Protein AF-0000000083204404 (afdb_homodimer)

Nearest PDB structures (foldseek):
  6nk8-assembly1_B-2  TM=5.690E-01  e=5.487E+00  Burkholderia pseudomallei 668
  6j7g-assembly1_J  TM=3.101E-01  e=7.051E+00  Homo sapiens
  6nk8-assembly1_B-2  TM=5.690E-01  e=5.487E+00  Burkholderia pseudomallei 668
  6j7g-assembly1_J  TM=3.103E-01  e=7.051E+00  Homo sapiens

Foldseek 3Di:
DDLLVLLVVLLVDPCLCVQAPDDPVVSVVVVVCSVVVHDDDSVVSVRSCVSSPHDDDDDDDDDDPPD/DDLLVLLVVLLVDPCLCVQAPDDPVVSVVVVVCSVVVHDDDSVVSVRSCVSSPHDDDDDDDDDDPPD

Radius of gyration: 21.02 Å; Cα contacts (8 Å, |Δi|>4): 154; chains: 2; bounding box: 30×57×39 Å

pLDDT: mean 94.63, std 8.73, range [41.59, 98.31]

Solvent-accessible surface area (backbone atoms only — not comparable to full-atom values): 7737 Å² total; per-residue (Å²): 72,42,66,67,59,44,47,59,57,46,71,73,44,82,71,46,44,69,69,31,97,57,54,69,68,56,50,55,50,50,50,54,36,45,77,70,71,42,89,70,63,65,69,55,51,51,45,34,40,47,48,62,48,33,42,80,44,76,40,68,28,38,43,75,54,80,118,75,42,66,67,59,43,46,60,56,45,70,73,44,83,72,44,46,68,69,32,97,58,55,69,70,56,50,52,50,51,50,54,36,46,77,70,73,40,88,69,64,65,68,55,51,50,46,35,40,46,48,62,48,33,43,80,45,79,40,66,28,39,43,76,55,81,117

Secondary structure (DSSP, 8-state):
--HHHHHHHHTTSTTTTTTSSS-HHHHHHHHHHHHTT----HHHHHHHHHHTTEEEEEEEEEEE---/--HHHHHHHHTTSTTTTTTSSS-HHHHHHHHHHHHTT----HHHHHHHHHHTTEEEEEEEEEEE---

Sequence (134 aa):
MTLKEAFSLLITQPLWYKNSEYIRQQAVRDKRLFLAGRSIPEERMRHYLKTAGWEQTQEEQWEKDGKMTLKEAFSLLITQPLWYKNSEYIRQQAVRDKRLFLAGRSIPEERMRHYLKTAGWEQTQEEQWEKDGK

Structure (mmCIF, N/CA/C/O backbone):
data_AF-0000000083204404-model_v1
#
loop_
_entity.id
_entity.type
_entity.pdbx_description
1 polymer 'Uncharacterized protein'
#
loop_
_atom_site.group_PDB
_atom_site.id
_atom_site.type_symbol
_atom_site.label_atom_id
_atom_site.label_alt_id
_atom_site.label_comp_id
_atom_site.label_asym_id
_atom_site.label_entity_id
_atom_site.label_seq_id
_atom_site.pdbx_PDB_ins_code
_atom_site.Cartn_x
_atom_site.Cartn_y
_atom_site.Cartn_z
_atom_site.occupancy
_atom_site.B_iso_or_equiv
_atom_site.auth_seq_id
_atom_site.auth_comp_id
_atom_site.auth_asym_id
_atom_site.auth_atom_id
_atom_site.pdbx_PDB_model_num
ATOM 1 N N . MET A 1 1 ? 4.484 4.367 4.895 1 93.5 1 MET A N 1
ATOM 2 C CA . MET A 1 1 ? 3.666 4.691 6.059 1 93.5 1 MET A CA 1
ATOM 3 C C . MET A 1 1 ? 2.225 4.977 5.645 1 93.5 1 MET A C 1
ATOM 5 O O . MET A 1 1 ? 1.976 5.461 4.539 1 93.5 1 MET A O 1
ATOM 9 N N . THR A 1 2 ? 1.393 4.695 6.594 1 94.69 2 THR A N 1
ATOM 10 C CA . THR A 1 2 ? 0.009 5.094 6.359 1 94.69 2 THR A CA 1
ATOM 11 C C . THR A 1 2 ? -0.147 6.605 6.477 1 94.69 2 THR A C 1
ATOM 13 O O . THR A 1 2 ? 0.76 7.297 6.949 1 94.69 2 THR A O 1
ATOM 16 N N . LEU A 1 3 ? -1.232 7.074 6.102 1 96.62 3 LEU A N 1
ATOM 17 C CA . LEU A 1 3 ? -1.548 8.5 6.188 1 96.62 3 LEU A CA 1
ATOM 18 C C . LEU A 1 3 ? -1.413 9 7.621 1 96.62 3 LEU A C 1
ATOM 20 O O . LEU A 1 3 ? -0.745 10.008 7.871 1 96.62 3 LEU A O 1
ATOM 24 N N . LYS A 1 4 ? -1.998 8.289 8.609 1 96.62 4 LYS A N 1
ATOM 25 C CA . LYS A 1 4 ? -2.008 8.719 10.008 1 96.62 4 LYS A CA 1
ATOM 26 C C . LYS A 1 4 ? -0.606 8.672 10.609 1 96.62 4 LYS A C 1
ATOM 28 O O . LYS A 1 4 ? -0.222 9.555 11.375 1 96.62 4 LYS A O 1
ATOM 33 N N . GLU A 1 5 ? 0.126 7.641 10.281 1 96.44 5 GLU A N 1
ATOM 34 C CA . GLU A 1 5 ? 1.501 7.523 10.758 1 96.44 5 GLU A CA 1
ATOM 35 C C . GLU A 1 5 ? 2.365 8.672 10.234 1 96.44 5 GLU A C 1
ATOM 37 O O . GLU A 1 5 ? 3.141 9.258 10.992 1 96.44 5 GLU A O 1
ATOM 42 N N . ALA A 1 6 ? 2.195 8.914 8.977 1 97.56 6 ALA A N 1
ATOM 43 C CA . ALA A 1 6 ? 2.963 10 8.367 1 97.56 6 ALA A CA 1
ATOM 44 C C . ALA A 1 6 ? 2.59 11.352 8.984 1 97.56 6 ALA A C 1
ATOM 46 O O . ALA A 1 6 ? 3.465 12.156 9.297 1 97.56 6 ALA A O 1
ATOM 47 N N . PHE A 1 7 ? 1.309 11.562 9.164 1 98 7 PHE A N 1
ATOM 48 C CA . PHE A 1 7 ? 0.841 12.82 9.742 1 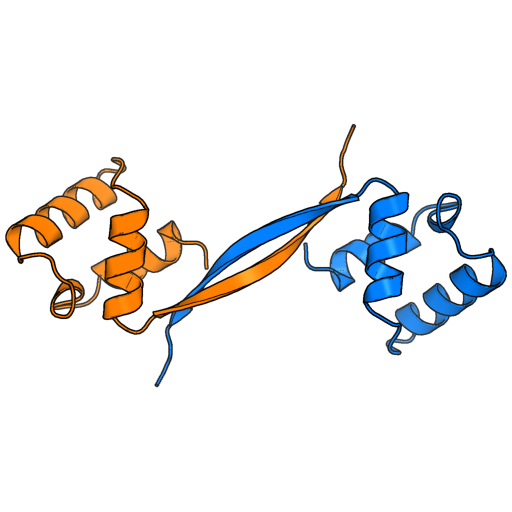98 7 PHE A CA 1
ATOM 49 C C . PHE A 1 7 ? 1.336 12.969 11.172 1 98 7 PHE A C 1
ATOM 51 O O . PHE A 1 7 ? 1.729 14.062 11.586 1 98 7 PHE A O 1
ATOM 58 N N . SER A 1 8 ? 1.36 11.914 11.898 1 97.38 8 SER A N 1
ATOM 59 C CA . SER A 1 8 ? 1.855 11.93 13.273 1 97.38 8 SER A CA 1
ATOM 60 C C . SER A 1 8 ? 3.314 12.375 13.328 1 97.38 8 SER A C 1
ATOM 62 O O . SER A 1 8 ? 3.713 13.094 14.242 1 97.38 8 SER A O 1
ATOM 64 N N . LEU A 1 9 ? 4.066 11.992 12.391 1 97.12 9 LEU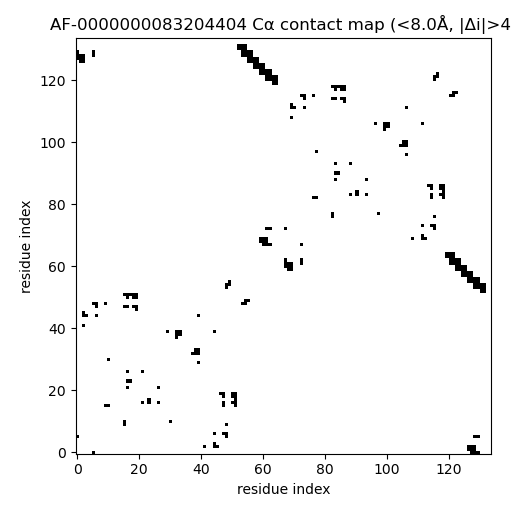 A N 1
ATOM 65 C CA . LEU A 1 9 ? 5.469 12.398 12.328 1 97.12 9 LEU A CA 1
ATOM 66 C C . LEU A 1 9 ? 5.586 13.852 11.891 1 97.12 9 LEU A C 1
ATOM 68 O O . LEU A 1 9 ? 6.391 14.609 12.445 1 97.12 9 LEU A O 1
ATOM 72 N N . LEU A 1 10 ? 4.816 14.203 10.984 1 97.75 10 LEU A N 1
ATOM 73 C CA . LEU A 1 10 ? 4.879 15.555 10.43 1 97.75 10 LEU A CA 1
ATOM 74 C C . LEU A 1 10 ? 4.629 16.594 11.516 1 97.75 10 LEU A C 1
ATOM 76 O O . LEU A 1 10 ? 5.367 17.578 11.625 1 97.75 10 LEU A O 1
ATOM 80 N N . ILE A 1 11 ? 3.664 16.375 12.359 1 97.5 11 ILE A N 1
ATOM 81 C CA . ILE A 1 11 ? 3.191 17.406 13.273 1 97.5 11 ILE A CA 1
ATOM 82 C C . ILE A 1 11 ? 4.18 17.562 14.43 1 97.5 11 ILE A C 1
ATOM 84 O O . ILE A 1 11 ? 4.027 18.453 15.266 1 97.5 11 ILE A O 1
ATOM 88 N N . THR A 1 12 ? 5.125 16.766 14.531 1 96.31 12 THR A N 1
ATOM 89 C CA . THR A 1 12 ? 6.172 16.938 15.531 1 96.31 12 THR A CA 1
ATOM 90 C C . THR A 1 12 ? 7.223 17.938 15.047 1 96.31 12 THR A C 1
ATOM 92 O O . THR A 1 12 ? 8.047 18.406 15.828 1 96.31 12 THR A O 1
ATOM 95 N N . GLN A 1 13 ? 7.258 18.328 13.789 1 95.31 13 GLN A N 1
ATOM 96 C CA . GLN A 1 13 ? 8.227 19.25 13.211 1 95.31 13 GLN A CA 1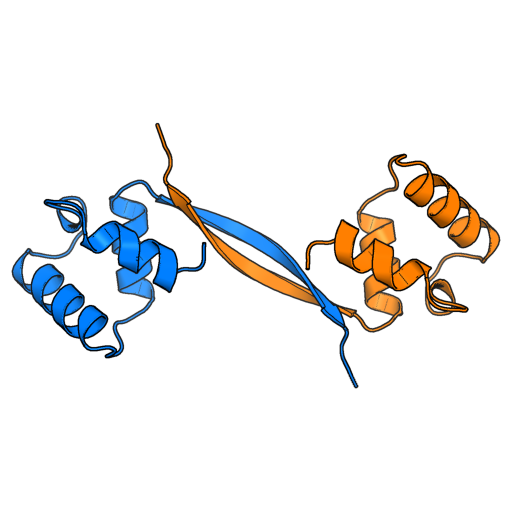
ATOM 97 C C . GLN A 1 13 ? 7.789 20.703 13.391 1 95.31 13 GLN A C 1
ATOM 99 O O . GLN A 1 13 ? 6.598 21.016 13.336 1 95.31 13 GLN A O 1
ATOM 104 N N . PRO A 1 14 ? 8.734 21.562 13.516 1 94.31 14 PRO A N 1
ATOM 105 C CA . PRO A 1 14 ? 8.375 22.984 13.555 1 94.31 14 PRO A CA 1
ATOM 106 C C . PRO A 1 14 ? 7.824 23.484 12.219 1 94.31 14 PRO A C 1
ATOM 108 O O . PRO A 1 14 ? 8.281 23.062 11.156 1 94.31 14 PRO A O 1
ATOM 111 N N . LEU A 1 15 ? 6.879 24.328 12.242 1 95.44 15 LEU A N 1
ATOM 112 C CA . LEU A 1 15 ? 6.301 25.031 11.102 1 95.44 15 LEU A CA 1
ATOM 113 C C . LEU A 1 15 ? 5.844 24.047 10.023 1 95.44 15 LEU A C 1
ATOM 115 O O . LEU A 1 15 ? 5.914 24.344 8.836 1 95.44 15 LEU A O 1
ATOM 119 N N . TRP A 1 16 ? 5.465 22.828 10.43 1 96.69 16 TRP A N 1
ATOM 120 C CA . TRP A 1 16 ? 5.082 21.734 9.547 1 96.69 16 TRP A CA 1
ATOM 121 C C . TRP A 1 16 ? 3.945 22.156 8.625 1 96.69 16 TRP A C 1
ATOM 123 O O . TRP A 1 16 ? 3.713 21.531 7.59 1 96.69 16 TRP A O 1
ATOM 133 N N . TYR A 1 17 ? 3.238 23.266 8.914 1 97.44 17 TYR A N 1
ATOM 134 C CA . TYR A 1 17 ? 2.043 23.688 8.195 1 97.44 17 TYR A CA 1
ATOM 135 C C . TYR A 1 17 ? 2.348 24.875 7.297 1 97.44 17 TYR A C 1
ATOM 137 O O . TYR A 1 17 ? 1.47 25.359 6.578 1 97.44 17 TYR A O 1
ATOM 145 N N . LYS A 1 18 ? 3.514 25.375 7.301 1 96.88 18 LYS A N 1
ATOM 146 C CA . LYS A 1 18 ? 3.842 26.703 6.789 1 96.88 18 LYS A CA 1
ATOM 147 C C . LYS A 1 18 ? 3.533 26.797 5.297 1 96.88 18 LYS A C 1
ATOM 149 O O . LYS A 1 18 ? 3.129 27.859 4.816 1 96.88 18 LYS A O 1
ATOM 154 N N . ASN A 1 19 ? 3.699 25.75 4.551 1 96.88 19 ASN A N 1
ATOM 155 C CA . ASN A 1 19 ? 3.486 25.781 3.107 1 96.88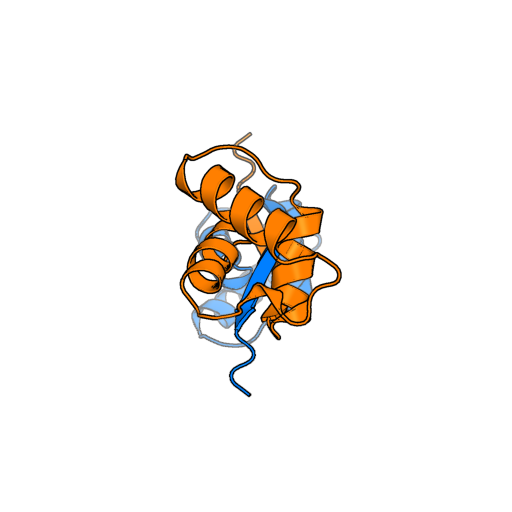 19 ASN A CA 1
ATOM 156 C C . ASN A 1 19 ? 2.061 25.375 2.742 1 96.88 19 ASN A C 1
ATOM 158 O O . ASN A 1 19 ? 1.692 25.391 1.567 1 96.88 19 ASN A O 1
ATOM 162 N N . SER A 1 20 ? 1.296 25.031 3.762 1 97.38 20 SER A N 1
ATOM 163 C CA . SER A 1 20 ? -0.08 24.625 3.498 1 97.38 20 SER A CA 1
ATOM 164 C C . SER A 1 20 ? -0.982 25.828 3.27 1 97.38 20 SER A C 1
ATOM 166 O O . SER A 1 20 ? -0.563 26.969 3.471 1 97.38 20 SER A O 1
ATOM 168 N N . GLU A 1 21 ? -2.164 25.594 2.764 1 97.44 21 GLU A N 1
ATOM 169 C CA . GLU A 1 21 ? -3.143 26.656 2.523 1 97.44 21 GLU A CA 1
ATOM 170 C C . GLU A 1 21 ? -3.828 27.078 3.82 1 97.44 21 GLU A C 1
ATOM 172 O O . GLU A 1 21 ? -4.637 28.016 3.826 1 97.44 21 GLU A O 1
ATOM 177 N N . TYR A 1 22 ? -3.498 26.469 4.879 1 96.75 22 TYR A N 1
ATOM 178 C CA . TYR A 1 22 ? -4.195 26.734 6.133 1 96.75 22 TYR A CA 1
ATOM 179 C C . TYR A 1 22 ? -3.4 27.703 7.004 1 96.75 22 TYR A C 1
ATOM 181 O O . TYR A 1 22 ? -2.17 27.641 7.039 1 96.75 22 TYR A O 1
ATOM 189 N N . ILE A 1 23 ? -4.168 28.5 7.746 1 95.19 23 ILE A N 1
ATOM 190 C CA . ILE A 1 23 ? -3.531 29.438 8.664 1 95.19 23 ILE A CA 1
ATOM 191 C C . ILE A 1 23 ? -3.057 28.688 9.914 1 95.19 23 ILE A C 1
ATOM 193 O O . ILE A 1 23 ? -3.521 27.578 10.195 1 95.19 23 ILE A O 1
ATOM 197 N N . ARG A 1 24 ? -2.254 29.328 10.648 1 96.31 24 ARG A N 1
ATOM 198 C CA . ARG A 1 24 ? -1.646 28.75 11.844 1 96.31 24 ARG A CA 1
ATOM 199 C C . ARG A 1 24 ? -2.711 28.281 12.828 1 96.31 24 ARG A C 1
ATOM 201 O O . ARG A 1 24 ? -2.592 27.203 13.414 1 96.31 24 ARG A O 1
ATOM 208 N N . GLN A 1 25 ? -3.754 29 12.977 1 97 25 GLN A N 1
ATOM 209 C CA . GLN A 1 25 ? -4.801 28.672 13.938 1 97 25 GLN A CA 1
ATOM 210 C C . GLN A 1 25 ? -5.461 27.344 13.602 1 97 25 GLN A C 1
ATOM 212 O O . GLN A 1 25 ? -5.688 26.516 14.484 1 97 25 GLN A O 1
ATOM 217 N N . GLN A 1 26 ? -5.691 27.188 12.305 1 97.44 26 GLN A N 1
ATOM 218 C CA . GLN A 1 26 ? -6.301 25.938 11.859 1 97.44 26 GLN A CA 1
ATOM 219 C C . GLN A 1 26 ? -5.352 24.75 12.07 1 97.44 26 GLN A C 1
ATOM 221 O O . GLN A 1 26 ? -5.773 23.688 12.531 1 97.44 26 GLN A O 1
ATOM 226 N N . ALA A 1 27 ? -4.125 24.969 11.734 1 97.69 27 ALA A N 1
ATOM 227 C CA . ALA A 1 27 ? -3.127 23.922 11.875 1 97.69 27 ALA A CA 1
ATOM 228 C C . ALA A 1 27 ? -2.975 23.5 13.328 1 97.69 27 ALA A C 1
ATOM 230 O O . ALA A 1 27 ? -2.908 22.297 13.633 1 97.69 27 ALA A O 1
ATOM 231 N N . VAL A 1 28 ? -2.898 24.422 14.242 1 96.5 28 VAL A N 1
ATOM 232 C CA . VAL A 1 28 ? -2.758 24.156 15.672 1 96.5 28 VAL A CA 1
ATOM 233 C C . VAL A 1 28 ? -3.973 23.375 16.172 1 96.5 28 VAL A C 1
ATOM 235 O O . VAL A 1 28 ? -3.834 22.422 16.938 1 96.5 28 VAL A O 1
ATOM 238 N N . ARG A 1 29 ? -5.133 23.781 15.711 1 97.38 29 ARG A N 1
ATOM 239 C CA . ARG A 1 29 ? -6.355 23.078 16.078 1 97.38 29 ARG A CA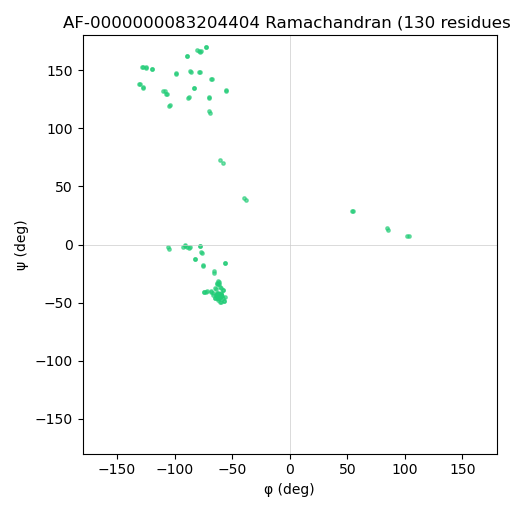 1
ATOM 240 C C . ARG A 1 29 ? -6.332 21.625 15.586 1 97.38 29 ARG A C 1
ATOM 242 O O . ARG A 1 29 ? -6.656 20.703 16.328 1 97.38 29 ARG A O 1
ATOM 249 N N . ASP A 1 30 ? -5.945 21.453 14.383 1 97.88 30 ASP A N 1
ATOM 250 C CA . ASP A 1 30 ? -5.891 20.109 13.797 1 97.88 30 ASP A CA 1
ATOM 251 C C . ASP A 1 30 ? -4.91 19.219 14.562 1 97.88 30 ASP A C 1
ATOM 253 O O . ASP A 1 30 ? -5.203 18.062 14.828 1 97.88 30 ASP A O 1
ATOM 257 N N . LYS A 1 31 ? -3.793 19.781 14.891 1 97.88 31 LYS A N 1
ATOM 258 C CA . LYS A 1 31 ? -2.812 19.047 15.68 1 97.88 31 LYS A CA 1
ATOM 259 C C . LYS A 1 31 ? -3.395 18.625 17.031 1 97.88 31 LYS A C 1
ATOM 261 O O . LYS A 1 31 ? -3.266 17.469 17.438 1 97.88 31 LYS A O 1
ATOM 266 N N . ARG A 1 32 ? -3.98 19.5 17.703 1 97.5 32 ARG A N 1
ATOM 267 C CA . ARG A 1 32 ? -4.57 19.203 19 1 97.5 32 ARG A CA 1
ATOM 268 C C . ARG A 1 32 ? -5.609 18.094 18.891 1 97.5 32 ARG A C 1
ATOM 270 O O . ARG A 1 32 ? -5.617 17.156 19.688 1 97.5 32 ARG A O 1
ATOM 277 N N . LEU A 1 33 ? -6.469 18.219 17.875 1 97.88 33 LEU A N 1
ATOM 278 C CA . LEU A 1 33 ? -7.504 17.219 17.656 1 97.88 33 LEU A CA 1
ATOM 279 C C . LEU A 1 33 ? -6.887 15.844 17.391 1 97.88 33 LEU A C 1
ATOM 281 O O . LEU A 1 33 ? -7.289 14.844 17.984 1 97.88 33 LEU A O 1
ATOM 285 N N . PHE A 1 34 ? -5.922 15.852 16.578 1 98.06 34 PHE A N 1
ATOM 286 C CA . PHE A 1 34 ? -5.262 14.609 16.203 1 98.06 34 PHE A CA 1
ATOM 287 C C . PHE A 1 34 ? -4.609 13.953 17.406 1 98.06 34 PHE A C 1
ATOM 289 O O . PHE A 1 34 ? -4.785 12.758 17.656 1 98.06 34 PHE A O 1
ATOM 296 N N . LEU A 1 35 ? -3.887 14.703 18.219 1 96.81 35 LEU A N 1
ATOM 297 C CA . LEU A 1 35 ? -3.18 14.195 19.391 1 96.81 35 LEU A CA 1
ATOM 298 C C . LEU A 1 35 ? -4.164 13.688 20.438 1 96.81 35 LEU A C 1
ATOM 300 O O . LEU A 1 35 ? -3.844 12.781 21.219 1 96.81 35 LEU A O 1
ATOM 304 N N . ALA A 1 36 ? -5.32 14.18 20.391 1 97.31 36 ALA A N 1
ATOM 305 C CA . ALA A 1 36 ? -6.363 13.766 21.328 1 97.31 36 ALA A CA 1
ATOM 306 C C . ALA A 1 36 ? -7.105 12.531 20.812 1 97.31 36 ALA A C 1
ATOM 308 O O . ALA A 1 36 ? -8.047 12.055 21.453 1 97.31 36 ALA A O 1
ATOM 309 N N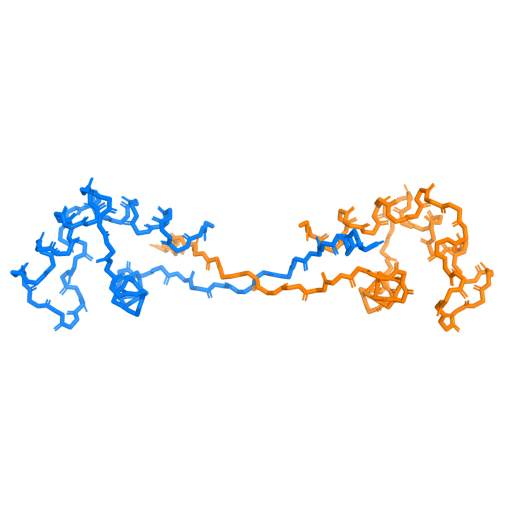 . GLY A 1 37 ? -6.75 12.07 19.625 1 95.31 37 GLY A N 1
ATOM 310 C CA . GLY A 1 37 ? -7.375 10.891 19.062 1 95.31 37 GLY A CA 1
ATOM 311 C C . GLY A 1 37 ? -8.672 11.195 18.328 1 95.31 37 GLY A C 1
ATOM 312 O O . GLY A 1 37 ? -9.469 10.297 18.062 1 95.31 37 GLY A O 1
ATOM 313 N N . ARG A 1 38 ? -8.875 12.5 18.094 1 94.19 38 ARG A N 1
ATOM 314 C CA . ARG A 1 38 ? -10.086 12.898 17.391 1 94.19 38 ARG A CA 1
ATOM 315 C C . ARG A 1 38 ? -9.859 12.906 15.875 1 94.19 38 ARG A C 1
ATOM 317 O O . ARG A 1 38 ? -8.711 12.922 15.422 1 94.19 38 ARG A O 1
ATOM 324 N N . SER A 1 39 ? -10.961 12.891 15.211 1 90.81 39 SER A N 1
ATOM 325 C CA . SER A 1 39 ? -10.875 12.805 13.75 1 90.81 39 SER A CA 1
ATOM 326 C C . SER A 1 39 ? -10.648 14.18 13.133 1 90.81 39 SER A C 1
ATOM 328 O O . SER A 1 39 ? -11.25 15.172 13.562 1 90.81 39 SER A O 1
ATOM 330 N N . ILE A 1 40 ? -9.688 14.211 12.172 1 94.69 40 ILE A N 1
ATOM 331 C CA . ILE A 1 40 ? -9.57 15.328 11.234 1 94.69 40 ILE A CA 1
ATOM 332 C C . ILE A 1 40 ? -9.75 14.82 9.805 1 94.69 40 ILE A C 1
ATOM 334 O O . ILE A 1 40 ? -9.461 13.656 9.508 1 94.69 40 ILE A O 1
ATOM 338 N N . PRO A 1 41 ? -10.281 15.773 8.906 1 96.44 41 PRO A N 1
ATOM 339 C CA . PRO A 1 41 ? -10.453 15.328 7.52 1 96.44 41 PRO A CA 1
ATOM 340 C C . PRO A 1 41 ? -9.164 14.797 6.91 1 96.44 41 PRO A C 1
ATOM 342 O O . PRO A 1 41 ? -8.117 15.438 7.008 1 96.44 41 PRO A O 1
ATOM 345 N N . GLU A 1 42 ? -9.289 13.633 6.273 1 96.81 42 GLU A N 1
ATOM 346 C CA . GLU A 1 42 ? -8.117 13.016 5.672 1 96.81 42 GLU A CA 1
ATOM 347 C C . GLU A 1 42 ? -7.523 13.906 4.578 1 96.81 42 GLU A C 1
ATOM 349 O O . GLU A 1 42 ? -6.305 13.938 4.395 1 96.81 42 GLU A O 1
ATOM 354 N N . GLU A 1 43 ? -8.391 14.648 3.914 1 97.12 43 GLU A N 1
ATOM 355 C CA . GLU A 1 43 ? -7.926 15.547 2.863 1 97.12 43 GLU A CA 1
ATOM 356 C C . GLU A 1 43 ? -7.004 16.625 3.428 1 97.12 43 GLU A C 1
ATOM 358 O O . GLU A 1 43 ? -6.051 17.047 2.768 1 97.12 43 GLU A O 1
ATOM 363 N N . ARG A 1 44 ? -7.301 16.984 4.605 1 97.56 44 ARG A N 1
ATOM 364 C CA . ARG A 1 44 ? -6.469 18 5.25 1 97.56 44 ARG A CA 1
ATOM 365 C C . ARG A 1 44 ? -5.113 17.406 5.641 1 97.56 44 ARG A C 1
ATOM 367 O O . ARG A 1 44 ? -4.074 18.047 5.438 1 97.56 44 ARG A O 1
ATOM 374 N N . MET A 1 45 ? -5.152 16.234 6.117 1 97.88 45 MET A N 1
ATOM 375 C CA . MET A 1 45 ? -3.898 15.555 6.434 1 97.88 45 MET A CA 1
ATOM 376 C C . MET A 1 45 ? -3.037 15.391 5.188 1 97.88 45 MET A C 1
ATOM 378 O O . MET A 1 45 ? -1.837 15.664 5.215 1 97.88 45 MET A O 1
ATOM 382 N N . ARG A 1 46 ? -3.672 14.961 4.141 1 98.06 46 ARG A N 1
ATOM 383 C CA . ARG A 1 46 ? -2.971 14.773 2.873 1 98.06 46 ARG A CA 1
ATOM 384 C C . ARG A 1 46 ? -2.361 16.094 2.393 1 98.06 46 ARG A C 1
ATOM 386 O O . ARG A 1 46 ? -1.23 16.109 1.901 1 98.06 46 ARG A O 1
ATOM 393 N N . HIS A 1 47 ? -3.133 17.156 2.531 1 98.25 47 HIS A N 1
ATOM 394 C CA . HIS A 1 47 ? -2.67 18.469 2.092 1 98.25 47 HIS A CA 1
ATOM 395 C C . HIS A 1 47 ? -1.434 18.906 2.869 1 98.25 47 HIS A C 1
ATOM 397 O O . HIS A 1 47 ? -0.447 19.344 2.277 1 98.25 47 HIS A O 1
ATOM 403 N N . TYR A 1 48 ? -1.49 18.719 4.18 1 98.19 48 TYR A N 1
ATOM 404 C CA . TYR A 1 48 ? -0.335 19.078 4.996 1 98.19 48 TYR A CA 1
ATOM 405 C C . TYR A 1 48 ? 0.897 18.297 4.57 1 98.19 48 TYR A C 1
ATOM 407 O O . TYR A 1 48 ? 1.983 18.859 4.426 1 98.19 48 TYR A O 1
ATOM 415 N N . LEU A 1 49 ? 0.739 17.031 4.352 1 98.12 49 LEU A N 1
ATOM 416 C CA . LEU A 1 49 ? 1.852 16.172 3.977 1 98.12 49 LEU A CA 1
ATOM 417 C C . LEU A 1 49 ? 2.418 16.562 2.619 1 98.12 49 LEU A C 1
ATOM 419 O O . LEU A 1 49 ? 3.629 16.75 2.477 1 98.12 49 LEU A O 1
ATOM 423 N N . LYS A 1 50 ? 1.531 16.781 1.683 1 97.75 50 LYS A N 1
ATOM 424 C CA . LYS A 1 50 ? 1.966 17.125 0.332 1 97.75 50 LYS A CA 1
ATOM 425 C C . LYS A 1 50 ? 2.738 18.438 0.324 1 97.75 50 LYS A C 1
ATOM 427 O O . LYS A 1 50 ? 3.809 18.531 -0.282 1 97.75 50 LYS A O 1
ATOM 432 N N . THR A 1 51 ? 2.199 19.375 1.03 1 97.38 51 THR A N 1
ATOM 433 C CA . THR A 1 51 ? 2.805 20.703 1.005 1 97.38 51 THR A CA 1
ATOM 434 C C . THR A 1 51 ? 4.086 20.719 1.833 1 97.38 51 THR A C 1
ATOM 436 O O . THR A 1 51 ? 4.898 21.641 1.695 1 97.38 51 THR A O 1
ATOM 439 N N . ALA A 1 52 ? 4.254 19.766 2.699 1 96.81 52 ALA A N 1
ATOM 440 C CA . ALA A 1 52 ? 5.48 19.656 3.488 1 96.81 52 ALA A CA 1
ATOM 441 C C . ALA A 1 52 ? 6.527 18.812 2.768 1 96.81 52 ALA A C 1
ATOM 443 O O . ALA A 1 52 ? 7.602 18.547 3.314 1 96.81 52 ALA A O 1
ATOM 444 N N . GLY A 1 53 ? 6.203 18.25 1.557 1 96.06 53 GLY A N 1
ATOM 445 C CA . GLY A 1 53 ? 7.184 17.562 0.732 1 96.06 53 GLY A CA 1
ATOM 446 C C . GLY A 1 53 ? 7.066 16.062 0.798 1 96.06 53 GLY A C 1
ATOM 447 O O . GLY A 1 53 ? 7.941 15.344 0.308 1 96.06 53 GLY A O 1
ATOM 448 N N . TRP A 1 54 ? 6.074 15.57 1.429 1 97 54 TRP A N 1
ATOM 449 C CA . TRP A 1 54 ? 5.863 14.125 1.447 1 97 54 TRP A CA 1
ATOM 450 C C . TRP A 1 54 ? 5.238 13.648 0.141 1 97 54 TRP A C 1
ATOM 452 O O . TRP A 1 54 ? 4.434 14.359 -0.466 1 97 54 TRP A O 1
ATOM 462 N N . GLU A 1 55 ? 5.566 12.477 -0.231 1 96.88 55 GLU A N 1
ATOM 463 C CA . GLU A 1 55 ? 5.062 11.875 -1.466 1 96.88 55 GLU A CA 1
ATOM 464 C C . GLU A 1 55 ? 4.062 10.766 -1.173 1 96.88 55 GLU A C 1
ATOM 466 O O . GLU A 1 55 ? 4.312 9.906 -0.327 1 96.88 55 GLU A O 1
ATOM 471 N N . GLN A 1 56 ? 3.004 10.852 -1.86 1 96.06 56 GLN A N 1
ATOM 472 C CA . GLN A 1 56 ? 1.992 9.805 -1.811 1 96.06 56 GLN A CA 1
ATOM 473 C C . GLN A 1 56 ? 2.275 8.719 -2.844 1 96.06 56 GLN A C 1
ATOM 475 O O . GLN A 1 56 ? 2.477 9.016 -4.023 1 96.06 56 GLN A O 1
ATOM 480 N N . THR A 1 57 ? 2.328 7.535 -2.371 1 94.25 57 THR A N 1
ATOM 481 C CA . THR A 1 57 ? 2.467 6.406 -3.287 1 94.25 57 THR A CA 1
ATOM 482 C C . THR A 1 57 ? 1.345 5.395 -3.072 1 94.25 57 THR A C 1
ATOM 484 O O . THR A 1 57 ? 0.664 5.426 -2.045 1 94.25 57 THR A O 1
ATOM 487 N N . GLN A 1 58 ? 1.055 4.723 -4.109 1 93.12 58 GLN A N 1
ATOM 488 C CA . GLN A 1 58 ? 0.113 3.609 -4.035 1 93.12 58 GLN A CA 1
ATOM 489 C C . GLN A 1 58 ? 0.84 2.27 -4.074 1 93.12 58 GLN A C 1
ATOM 491 O O . GLN A 1 58 ? 1.527 1.958 -5.047 1 93.12 58 GLN A O 1
ATOM 496 N N . GLU A 1 59 ? 0.592 1.582 -2.984 1 93.12 59 GLU A N 1
ATOM 497 C CA . GLU A 1 59 ? 1.26 0.284 -2.945 1 93.12 59 GLU A CA 1
ATOM 498 C C . GLU A 1 59 ? 0.266 -0.855 -3.15 1 93.12 59 GLU A C 1
ATOM 500 O O . GLU A 1 59 ? -0.791 -0.887 -2.516 1 93.12 59 GLU A O 1
ATOM 505 N N . GLU A 1 60 ? 0.643 -1.698 -4.062 1 94.56 60 GLU A N 1
ATOM 506 C CA . GLU A 1 60 ? -0.152 -2.898 -4.301 1 94.56 60 GLU A CA 1
ATOM 507 C C . GLU A 1 60 ? -0.033 -3.879 -3.137 1 94.56 60 GLU A C 1
ATOM 509 O O . GLU A 1 60 ? 1.075 -4.223 -2.719 1 94.56 60 GLU A O 1
ATOM 514 N N . GLN A 1 61 ? -1.212 -4.254 -2.658 1 95.38 61 GLN A N 1
ATOM 515 C CA . GLN A 1 61 ? -1.277 -5.234 -1.579 1 95.38 61 GLN A CA 1
ATOM 516 C C . GLN A 1 61 ? -2.23 -6.375 -1.929 1 95.38 61 GLN A C 1
ATOM 518 O O . GLN A 1 61 ? -3.166 -6.188 -2.709 1 95.38 61 GLN A O 1
ATOM 523 N N . TRP A 1 62 ? -1.938 -7.496 -1.331 1 96.62 62 TRP A N 1
ATOM 524 C CA . TRP A 1 62 ? -2.754 -8.688 -1.556 1 96.62 62 TRP A CA 1
ATOM 525 C C . TRP A 1 62 ? -3.211 -9.289 -0.232 1 96.62 62 TRP A C 1
ATOM 527 O O . TRP A 1 62 ? -2.439 -9.352 0.728 1 96.62 62 TRP A O 1
ATOM 537 N N . GLU A 1 63 ? -4.461 -9.617 -0.223 1 95 63 GLU A N 1
ATOM 538 C CA . GLU A 1 63 ? -5.031 -10.289 0.944 1 95 63 GLU A CA 1
ATOM 539 C C . GLU A 1 63 ? -5.812 -11.531 0.541 1 95 63 GLU A C 1
ATOM 541 O O . GLU A 1 63 ? -6.457 -11.555 -0.511 1 95 63 GLU A O 1
ATOM 546 N N . LYS A 1 64 ? -5.586 -12.602 1.373 1 88.81 64 LYS A N 1
ATOM 547 C CA . LYS A 1 64 ? -6.352 -13.812 1.103 1 88.81 64 LYS A CA 1
ATOM 548 C C . LYS A 1 64 ? -7.824 -13.625 1.446 1 88.81 64 LYS A C 1
ATOM 550 O O . LYS A 1 64 ? -8.156 -13.133 2.527 1 88.81 64 LYS A O 1
ATOM 555 N N . ASP A 1 65 ? -8.727 -13.664 0.466 1 75.69 65 ASP A N 1
ATOM 556 C CA . ASP A 1 65 ? -10.141 -13.578 0.819 1 75.69 65 ASP A CA 1
ATOM 557 C C . ASP A 1 65 ? -10.547 -14.734 1.727 1 75.69 65 ASP A C 1
ATOM 559 O O . ASP A 1 65 ? -10.336 -15.898 1.391 1 75.69 65 ASP A O 1
ATOM 563 N N . GLY A 1 66 ? -10.195 -14.812 2.949 1 54.97 66 GLY A N 1
ATOM 564 C CA . GLY A 1 66 ? -10.836 -15.836 3.754 1 54.97 66 GLY A CA 1
ATOM 565 C C . GLY A 1 66 ? -12.305 -16.031 3.424 1 54.97 66 GLY A C 1
ATOM 566 O O . GLY A 1 66 ? -13.156 -16 4.312 1 54.97 66 GLY A O 1
ATOM 567 N N . LYS A 1 67 ? -12.781 -15.992 2.303 1 42.06 67 LYS A N 1
ATOM 568 C CA . LYS A 1 67 ? -14.086 -16.641 2.432 1 42.06 67 LYS A CA 1
ATOM 569 C C . LYS A 1 67 ? -13.938 -18.156 2.537 1 42.06 67 LYS A C 1
ATOM 571 O O . LYS A 1 67 ? -13 -18.734 1.988 1 42.06 67 LYS A O 1
ATOM 576 N N . MET B 1 1 ? -0.027 -7.652 2.1 1 93.62 1 MET B N 1
ATOM 577 C CA . MET B 1 1 ? 1.183 -8.281 1.581 1 93.62 1 MET B CA 1
ATOM 578 C C . MET B 1 1 ? 1.528 -7.742 0.198 1 93.62 1 MET B C 1
ATOM 580 O O . MET B 1 1 ? 0.638 -7.359 -0.563 1 93.62 1 MET B O 1
ATOM 584 N N . THR B 1 2 ? 2.809 -7.793 -0.031 1 94.69 2 THR B N 1
ATOM 585 C CA . THR B 1 2 ? 3.225 -7.457 -1.389 1 94.69 2 THR B CA 1
ATOM 586 C C . THR B 1 2 ? 2.861 -8.578 -2.357 1 94.69 2 THR B C 1
ATOM 588 O O . THR B 1 2 ? 2.504 -9.68 -1.936 1 94.69 2 THR B O 1
ATOM 591 N N . LEU B 1 3 ? 2.988 -8.336 -3.572 1 96.62 3 LEU B N 1
ATOM 592 C CA . LEU B 1 3 ? 2.721 -9.312 -4.621 1 96.62 3 LEU B CA 1
ATOM 593 C C . LEU B 1 3 ? 3.576 -10.562 -4.434 1 96.62 3 LEU B C 1
ATOM 595 O O . LEU B 1 3 ? 3.059 -11.68 -4.438 1 96.62 3 LEU B O 1
ATOM 599 N N . LYS B 1 4 ? 4.879 -10.398 -4.211 1 96.69 4 LYS B N 1
ATOM 600 C CA . LYS B 1 4 ? 5.809 -11.523 -4.102 1 96.69 4 LYS B CA 1
ATOM 601 C C . LYS B 1 4 ? 5.551 -12.328 -2.834 1 96.69 4 LYS B C 1
ATOM 603 O O . LYS B 1 4 ? 5.625 -13.562 -2.848 1 96.69 4 LYS B O 1
ATOM 608 N N . GLU B 1 5 ? 5.266 -11.641 -1.757 1 96.5 5 GLU B N 1
ATOM 609 C CA . GLU B 1 5 ? 4.945 -12.32 -0.506 1 96.5 5 GLU B CA 1
ATOM 610 C C . GLU B 1 5 ? 3.682 -13.164 -0.644 1 96.5 5 GLU B C 1
ATOM 612 O O . GLU B 1 5 ? 3.641 -14.305 -0.195 1 96.5 5 GLU B O 1
ATOM 617 N N . ALA B 1 6 ? 2.709 -12.562 -1.243 1 97.56 6 ALA B N 1
ATOM 618 C CA . ALA B 1 6 ? 1.451 -13.273 -1.442 1 97.56 6 ALA B CA 1
ATOM 619 C C . ALA B 1 6 ? 1.646 -14.484 -2.354 1 97.56 6 ALA B C 1
ATOM 621 O O . ALA B 1 6 ? 1.14 -15.57 -2.068 1 97.56 6 ALA B O 1
ATOM 622 N N . PHE B 1 7 ? 2.398 -14.297 -3.42 1 98 7 PHE B N 1
ATOM 623 C CA . PHE B 1 7 ? 2.646 -15.391 -4.355 1 98 7 PHE B CA 1
ATOM 624 C C . PHE B 1 7 ? 3.436 -16.5 -3.689 1 98 7 PHE B C 1
ATOM 626 O O . PHE B 1 7 ? 3.162 -17.688 -3.914 1 98 7 PHE B O 1
ATOM 633 N N . SER B 1 8 ? 4.344 -16.156 -2.869 1 97.44 8 SER B N 1
ATOM 634 C CA . SER B 1 8 ? 5.137 -17.125 -2.133 1 97.44 8 SER B CA 1
ATOM 635 C C . SER B 1 8 ? 4.25 -18.016 -1.255 1 97.44 8 SER B C 1
ATOM 637 O O . SER B 1 8 ? 4.492 -19.219 -1.13 1 97.44 8 SER B O 1
ATOM 639 N N . LEU B 1 9 ? 3.254 -17.453 -0.704 1 97.12 9 LEU B N 1
ATOM 640 C CA . LEU B 1 9 ? 2.316 -18.219 0.117 1 97.12 9 LEU B CA 1
ATOM 641 C C . LEU B 1 9 ? 1.402 -19.078 -0.753 1 97.12 9 LEU B C 1
ATOM 643 O O . LEU B 1 9 ? 1.144 -20.234 -0.433 1 97.12 9 LEU B O 1
ATOM 647 N N . LEU B 1 10 ? 0.986 -18.531 -1.787 1 97.81 10 LEU B N 1
ATOM 648 C CA . LEU B 1 10 ? 0.052 -19.219 -2.672 1 97.81 10 LEU B CA 1
ATOM 649 C C . LEU B 1 10 ? 0.653 -20.516 -3.189 1 97.81 10 LEU B C 1
ATOM 651 O O . LEU B 1 10 ? -0.003 -21.562 -3.162 1 97.81 10 LEU B O 1
ATOM 655 N N . ILE B 1 11 ? 1.896 -20.5 -3.576 1 97.5 11 ILE B N 1
ATOM 656 C CA . ILE B 1 11 ? 2.484 -21.625 -4.301 1 97.5 11 ILE B CA 1
ATOM 657 C C . ILE B 1 11 ? 2.795 -22.766 -3.332 1 97.5 11 ILE B C 1
ATOM 659 O O . ILE B 1 11 ? 3.207 -23.844 -3.75 1 97.5 11 ILE B O 1
ATOM 663 N N . THR B 1 12 ? 2.648 -22.578 -2.105 1 96.31 12 THR B N 1
ATOM 664 C CA . THR B 1 12 ? 2.805 -23.656 -1.139 1 96.31 12 THR B CA 1
ATOM 665 C C . THR B 1 12 ? 1.523 -24.484 -1.035 1 96.31 12 THR B C 1
ATOM 667 O O . THR B 1 12 ? 1.528 -25.578 -0.475 1 96.31 12 THR B O 1
ATOM 670 N N . GLN B 1 13 ? 0.415 -24.047 -1.565 1 95.25 13 GLN B N 1
ATOM 671 C CA . GLN B 1 13 ? -0.87 -24.734 -1.505 1 95.25 13 GLN B CA 1
ATOM 672 C C . GLN B 1 13 ? -1.011 -25.734 -2.646 1 95.25 13 GLN B C 1
ATOM 674 O O . GLN B 1 13 ? -0.537 -25.5 -3.758 1 95.25 13 GLN B O 1
ATOM 679 N N . PRO B 1 14 ? -1.723 -26.781 -2.412 1 94.38 14 PRO B N 1
ATOM 680 C CA . PRO B 1 14 ? -1.997 -27.719 -3.51 1 94.38 14 PRO B CA 1
ATOM 681 C C . PRO B 1 14 ? -2.914 -27.109 -4.574 1 94.38 14 PRO B C 1
ATOM 683 O O . PRO B 1 14 ? -3.828 -26.359 -4.246 1 94.38 14 PRO B O 1
ATOM 686 N N . LEU B 1 15 ? -2.697 -27.391 -5.785 1 95.44 15 LEU B N 1
ATOM 687 C CA . LEU B 1 15 ? -3.52 -27.047 -6.938 1 95.44 15 LEU B CA 1
ATOM 688 C C . LEU B 1 15 ? -3.76 -25.531 -6.992 1 95.44 15 LEU B C 1
ATOM 690 O O . LEU B 1 15 ? -4.824 -25.094 -7.426 1 95.44 15 LEU B O 1
ATOM 694 N N . TRP B 1 16 ? -2.826 -24.766 -6.477 1 96.62 16 TRP B N 1
ATOM 695 C CA . TRP B 1 16 ? -2.92 -23.312 -6.359 1 96.62 16 TRP B CA 1
ATOM 696 C C . TRP B 1 16 ? -3.184 -22.672 -7.719 1 96.62 16 TRP B C 1
ATOM 698 O O . TRP B 1 16 ? -3.637 -21.531 -7.797 1 96.62 16 TRP B O 1
ATOM 708 N N . TYR B 1 17 ? -2.973 -23.391 -8.828 1 97.5 17 TYR B N 1
ATOM 709 C CA . TYR B 1 17 ? -3.049 -22.859 -10.18 1 97.5 17 TYR B CA 1
ATOM 710 C C . TYR B 1 17 ? -4.324 -23.312 -10.875 1 97.5 17 TYR B C 1
ATOM 712 O O . TYR B 1 17 ? -4.586 -22.938 -12.016 1 97.5 17 TYR B O 1
ATOM 720 N N . LYS B 1 18 ? -5.094 -24.109 -10.266 1 96.94 18 LYS B N 1
ATOM 721 C CA . LYS B 1 18 ? -6.133 -24.891 -10.93 1 96.94 18 LYS B CA 1
ATOM 722 C C . LYS B 1 18 ? -7.16 -24 -11.602 1 96.94 18 LYS B C 1
ATOM 724 O O . LYS B 1 18 ? -7.695 -24.344 -12.656 1 96.94 18 LYS B O 1
ATOM 729 N N . ASN B 1 19 ? -7.461 -22.875 -11.047 1 96.94 19 ASN B N 1
ATOM 730 C CA . ASN B 1 19 ? -8.477 -21.969 -11.602 1 96.94 19 ASN B CA 1
ATOM 731 C C . ASN B 1 19 ? -7.863 -20.953 -12.562 1 96.94 19 ASN B C 1
ATOM 733 O O . ASN B 1 19 ? -8.578 -20.141 -13.148 1 96.94 19 ASN B O 1
ATOM 737 N N . SER B 1 20 ? -6.562 -21.031 -12.703 1 97.38 20 SER B N 1
ATOM 738 C CA . SER B 1 20 ? -5.891 -20.078 -13.594 1 97.38 20 SER B CA 1
ATOM 739 C C . SER B 1 20 ? -6.016 -20.516 -15.047 1 97.38 20 SER B C 1
ATOM 741 O O . SER B 1 20 ? -6.496 -21.609 -15.344 1 97.38 20 SER B O 1
ATOM 743 N N . GLU B 1 21 ? -5.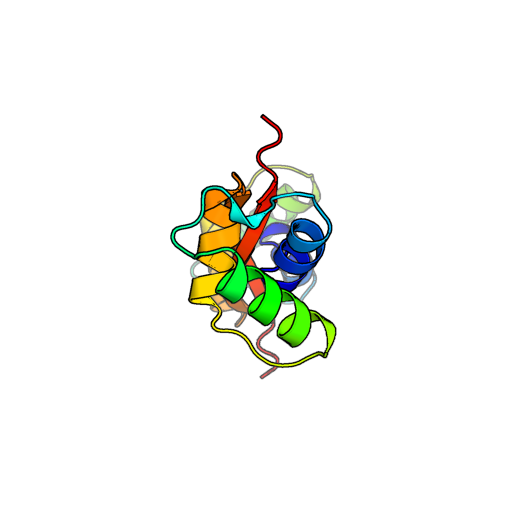688 -19.609 -15.953 1 97.44 21 GLU B N 1
ATOM 744 C CA . GLU B 1 21 ? -5.727 -19.906 -17.375 1 97.44 21 GLU B CA 1
ATOM 745 C C . GLU B 1 21 ? -4.512 -20.719 -17.812 1 97.44 21 GLU B C 1
ATOM 747 O O . GLU B 1 21 ? -4.398 -21.094 -18.984 1 97.44 21 GLU B O 1
ATOM 752 N N . TYR B 1 22 ? -3.65 -21 -16.938 1 96.75 22 TYR B N 1
ATOM 753 C CA . TYR B 1 22 ? -2.406 -21.672 -17.297 1 96.75 22 TYR B CA 1
ATOM 754 C C . TYR B 1 22 ? -2.494 -23.172 -17.016 1 96.75 22 TYR B C 1
ATOM 756 O O . TYR B 1 22 ? -3.109 -23.594 -16.031 1 96.75 22 TYR B O 1
ATOM 764 N N . ILE B 1 23 ? -1.799 -23.922 -17.875 1 95.31 23 ILE B N 1
ATOM 765 C CA . ILE B 1 23 ? -1.755 -25.359 -17.688 1 95.31 23 ILE B CA 1
ATOM 766 C C . ILE B 1 23 ? -0.779 -25.703 -16.562 1 95.31 23 ILE B C 1
ATOM 768 O O . ILE B 1 23 ? 0.079 -24.891 -16.219 1 95.31 23 ILE B O 1
ATOM 772 N N . ARG B 1 24 ? -0.851 -26.891 -16.125 1 96.31 24 ARG B N 1
ATOM 773 C CA . ARG B 1 24 ? -0.047 -27.375 -15.016 1 96.31 24 ARG B CA 1
ATOM 774 C C . ARG B 1 24 ? 1.442 -27.219 -15.305 1 96.31 24 ARG B C 1
ATOM 776 O O . ARG B 1 24 ? 2.211 -26.812 -14.43 1 96.31 24 ARG B O 1
ATOM 783 N N . GLN B 1 25 ? 1.853 -27.453 -16.484 1 97 25 GLN B N 1
ATOM 784 C CA . GLN B 1 25 ? 3.266 -27.391 -16.844 1 97 25 GLN B CA 1
ATOM 785 C C . GLN B 1 25 ? 3.82 -25.984 -16.656 1 97 25 GLN B C 1
ATOM 787 O O . GLN B 1 25 ? 4.914 -25.797 -16.125 1 97 25 GLN B O 1
ATOM 792 N N . GLN B 1 26 ? 2.998 -25.031 -17.094 1 97.44 26 GLN B N 1
ATOM 793 C CA . GLN B 1 26 ? 3.414 -23.641 -16.938 1 97.44 26 GLN B CA 1
ATOM 794 C C . GLN B 1 26 ? 3.488 -23.234 -15.469 1 97.44 26 GLN B C 1
ATOM 796 O O . GLN B 1 26 ? 4.441 -22.578 -15.047 1 97.44 26 GLN B O 1
ATOM 801 N N . ALA B 1 27 ? 2.5 -23.672 -14.742 1 97.69 27 ALA B N 1
ATOM 802 C CA . ALA B 1 27 ? 2.443 -23.328 -13.32 1 97.69 27 ALA B CA 1
ATOM 803 C C . ALA B 1 27 ? 3.635 -23.922 -12.57 1 97.69 27 ALA B C 1
ATOM 805 O O . ALA B 1 27 ? 4.254 -23.25 -11.742 1 97.69 27 ALA B O 1
ATOM 806 N N . VAL B 1 28 ? 3.98 -25.141 -12.805 1 96.56 28 VAL B N 1
ATOM 807 C CA . VAL B 1 28 ? 5.098 -25.828 -12.164 1 96.56 28 VAL B CA 1
ATOM 808 C C . VAL B 1 28 ? 6.406 -25.125 -12.516 1 96.56 28 VAL B C 1
ATOM 810 O O . VAL B 1 28 ? 7.262 -24.922 -11.648 1 96.56 28 VAL B O 1
ATOM 813 N N . ARG B 1 29 ? 6.523 -24.734 -13.766 1 97.38 29 ARG B N 1
ATOM 814 C CA . ARG B 1 29 ? 7.707 -24 -14.195 1 97.38 29 ARG B CA 1
ATOM 815 C C . ARG B 1 29 ? 7.816 -22.656 -13.469 1 97.38 29 ARG B C 1
ATOM 817 O O . ARG B 1 29 ? 8.891 -22.297 -12.984 1 97.38 29 ARG B O 1
ATOM 824 N N . ASP B 1 30 ? 6.75 -21.969 -13.391 1 97.88 30 ASP B N 1
ATOM 825 C CA . ASP B 1 30 ? 6.738 -20.672 -12.719 1 97.88 30 ASP B CA 1
ATOM 826 C C . ASP B 1 30 ? 7.125 -20.812 -11.25 1 97.88 30 ASP B C 1
ATOM 828 O O . ASP B 1 30 ? 7.898 -20 -10.727 1 97.88 30 ASP B O 1
ATOM 832 N N . LYS B 1 31 ? 6.59 -21.812 -10.617 1 97.88 31 LYS B N 1
ATOM 833 C CA . LYS B 1 31 ? 6.938 -22.062 -9.227 1 97.88 31 LYS B CA 1
ATOM 834 C C . LYS B 1 31 ? 8.438 -22.328 -9.078 1 97.88 31 LYS B C 1
ATOM 836 O O . LYS B 1 31 ? 9.086 -21.766 -8.203 1 97.88 31 LYS B O 1
ATOM 841 N N . ARG B 1 32 ? 8.961 -23.172 -9.844 1 97.5 32 ARG B N 1
ATOM 842 C CA . ARG B 1 32 ? 10.383 -23.5 -9.789 1 97.5 32 ARG B CA 1
ATOM 843 C C . ARG B 1 32 ? 11.242 -22.266 -9.969 1 97.5 32 ARG B C 1
ATOM 845 O O . ARG B 1 32 ? 12.195 -22.031 -9.219 1 97.5 32 ARG B O 1
ATOM 852 N N . LEU B 1 33 ? 10.859 -21.453 -10.977 1 97.75 33 LEU B N 1
ATOM 853 C CA . LEU B 1 33 ? 11.602 -20.234 -11.25 1 97.75 33 LEU B CA 1
ATOM 854 C C . LEU B 1 33 ? 11.547 -19.281 -10.055 1 97.75 33 LEU B C 1
ATOM 856 O O . LEU B 1 33 ? 12.578 -18.75 -9.625 1 97.75 33 LEU B O 1
ATOM 860 N N . PHE B 1 34 ? 10.406 -19.156 -9.531 1 98.06 34 PHE B N 1
ATOM 861 C CA . PHE B 1 34 ? 10.211 -18.266 -8.398 1 98.06 34 PHE B CA 1
ATOM 862 C C . PHE B 1 34 ? 11.039 -18.719 -7.203 1 98.06 34 PHE B C 1
ATOM 864 O O . PHE B 1 34 ? 11.727 -17.922 -6.578 1 98.06 34 PHE B O 1
ATOM 871 N N . LEU B 1 35 ? 11 -20.016 -6.863 1 96.69 35 LEU B N 1
ATOM 872 C CA . LEU B 1 35 ? 11.711 -20.562 -5.711 1 96.69 35 LEU B CA 1
ATOM 873 C C . LEU B 1 35 ? 13.219 -20.453 -5.902 1 96.69 35 LEU B C 1
ATOM 875 O O . LEU B 1 35 ? 13.969 -20.344 -4.926 1 96.69 35 LEU B O 1
ATOM 879 N N . ALA B 1 36 ? 13.633 -20.359 -7.09 1 97.25 36 ALA B N 1
ATOM 880 C CA . ALA B 1 36 ? 15.055 -20.219 -7.41 1 97.25 36 ALA B CA 1
ATOM 881 C C . ALA B 1 36 ? 15.484 -18.766 -7.398 1 97.25 36 ALA B C 1
ATOM 883 O O . ALA B 1 36 ? 16.641 -18.438 -7.691 1 97.25 36 ALA B O 1
ATOM 884 N N . GLY B 1 37 ? 14.547 -17.859 -7.168 1 95.38 37 GLY B N 1
ATOM 885 C CA . GLY B 1 37 ? 14.852 -16.438 -7.113 1 95.38 37 GLY B CA 1
ATOM 886 C C . GLY B 1 37 ? 14.875 -15.781 -8.484 1 95.38 37 GLY B C 1
ATOM 887 O O . GLY B 1 37 ? 15.406 -14.68 -8.641 1 95.38 37 GLY B O 1
ATOM 888 N N . ARG B 1 38 ? 14.328 -16.531 -9.445 1 94 38 ARG B N 1
ATOM 889 C CA . ARG B 1 38 ? 14.281 -15.984 -10.789 1 94 38 ARG B CA 1
ATOM 890 C C . ARG B 1 38 ? 12.992 -15.195 -11.016 1 94 38 ARG B C 1
ATOM 892 O O . ARG B 1 38 ? 12.023 -15.352 -10.273 1 94 38 ARG B O 1
ATOM 899 N N . SER B 1 39 ? 13.078 -14.398 -12.047 1 90.88 39 SER B N 1
ATOM 900 C CA . SER B 1 39 ? 11.945 -13.516 -12.312 1 90.88 39 SER B CA 1
ATOM 901 C C . SER B 1 39 ? 10.859 -14.242 -13.102 1 90.88 39 SER B C 1
ATOM 903 O O . SER B 1 39 ? 11.156 -15.016 -14.016 1 90.88 39 SER B O 1
ATOM 905 N N . ILE B 1 40 ? 9.609 -14.055 -12.648 1 94.69 40 ILE B N 1
ATOM 906 C CA . ILE B 1 40 ? 8.422 -14.367 -13.438 1 94.69 40 ILE B CA 1
ATOM 907 C C . ILE B 1 40 ? 7.594 -13.102 -13.656 1 94.69 40 ILE B C 1
ATOM 909 O O . ILE B 1 40 ? 7.629 -12.188 -12.836 1 94.69 40 ILE B O 1
ATOM 913 N N . PRO B 1 41 ? 6.84 -13.086 -14.844 1 96.38 41 PRO B N 1
ATOM 914 C CA . PRO B 1 41 ? 6.02 -11.898 -15.086 1 96.38 41 PRO B CA 1
ATOM 915 C C . PRO B 1 41 ? 5.055 -11.609 -13.938 1 96.38 41 PRO B C 1
ATOM 917 O O . PRO B 1 41 ? 4.34 -12.5 -13.484 1 96.38 41 PRO B O 1
ATOM 920 N N . GLU B 1 42 ? 5.059 -10.352 -13.531 1 96.88 42 GLU B N 1
ATOM 921 C CA . GLU B 1 42 ? 4.188 -9.961 -12.43 1 96.88 42 GLU B CA 1
ATOM 922 C C . GLU B 1 42 ? 2.721 -10.188 -12.781 1 96.88 42 GLU B C 1
ATOM 924 O O . GLU B 1 42 ? 1.917 -10.539 -11.914 1 96.88 42 GLU B O 1
ATOM 929 N N . GLU B 1 43 ? 2.414 -10.031 -14.055 1 97.12 43 GLU B N 1
ATOM 930 C CA . GLU B 1 43 ? 1.038 -10.242 -14.492 1 97.12 43 GLU B CA 1
ATOM 931 C C . GLU B 1 43 ? 0.602 -11.688 -14.266 1 97.12 43 GLU B C 1
ATOM 933 O O . GLU B 1 43 ? -0.562 -11.945 -13.953 1 97.12 43 GLU B O 1
ATOM 938 N N . ARG B 1 44 ? 1.514 -12.531 -14.406 1 97.62 44 ARG B N 1
ATOM 939 C CA . ARG B 1 44 ? 1.207 -13.938 -14.188 1 97.62 44 ARG B CA 1
ATOM 940 C C . ARG B 1 44 ? 1.002 -14.234 -12.703 1 97.62 44 ARG B C 1
ATOM 942 O O . ARG B 1 44 ? 0.064 -14.938 -12.328 1 97.62 44 ARG B O 1
ATOM 949 N N . MET B 1 45 ? 1.814 -13.625 -11.922 1 97.88 45 MET B N 1
ATOM 950 C CA . MET B 1 45 ? 1.636 -13.766 -10.477 1 97.88 45 MET B CA 1
ATOM 951 C C . MET B 1 45 ? 0.274 -13.227 -10.047 1 97.88 45 MET B C 1
ATOM 953 O O . MET B 1 45 ? -0.438 -13.883 -9.281 1 97.88 45 MET B O 1
ATOM 957 N N . ARG B 1 46 ? -0.05 -12.078 -10.555 1 98.06 46 ARG B N 1
ATOM 958 C CA . ARG B 1 46 ? -1.334 -11.461 -10.234 1 98.06 46 ARG B CA 1
ATOM 959 C C . ARG B 1 46 ? -2.492 -12.359 -10.656 1 98.06 46 ARG B C 1
ATOM 961 O O . ARG B 1 46 ? -3.477 -12.492 -9.93 1 98.06 46 ARG B O 1
ATOM 968 N N . HIS B 1 47 ? -2.35 -12.945 -11.828 1 98.31 47 HIS B N 1
ATOM 969 C CA . HIS B 1 47 ? -3.396 -13.82 -12.352 1 98.31 47 HIS B CA 1
ATOM 970 C C . HIS B 1 47 ? -3.605 -15.031 -11.445 1 98.31 47 HIS B C 1
ATOM 972 O O . HIS B 1 47 ? -4.742 -15.367 -11.102 1 98.31 47 HIS B O 1
ATOM 978 N N . TYR B 1 48 ? -2.516 -15.641 -11.047 1 98.19 48 TYR B N 1
ATOM 979 C CA . TYR B 1 48 ? -2.625 -16.781 -10.148 1 98.19 48 TYR B CA 1
ATOM 980 C C . TYR B 1 48 ? -3.328 -16.391 -8.852 1 98.19 48 TYR B C 1
ATOM 982 O O . TYR B 1 48 ? -4.215 -17.109 -8.383 1 98.19 48 TYR B O 1
ATOM 990 N N . LEU B 1 49 ? -2.967 -15.289 -8.305 1 98.19 49 LEU B N 1
ATOM 991 C CA . LEU B 1 49 ? -3.539 -14.836 -7.043 1 98.19 49 LEU B CA 1
ATOM 992 C C . LEU B 1 49 ? -5.027 -14.547 -7.195 1 98.19 49 LEU B C 1
ATOM 994 O O . LEU B 1 49 ? -5.844 -15.031 -6.41 1 98.19 49 LEU B O 1
ATOM 998 N N . LYS B 1 50 ? -5.355 -13.852 -8.242 1 97.75 50 LYS B N 1
ATOM 999 C CA . LYS B 1 50 ? -6.746 -13.469 -8.461 1 97.75 50 LYS B CA 1
ATOM 1000 C C . LYS B 1 50 ? -7.629 -14.703 -8.633 1 97.75 50 LYS B C 1
ATOM 1002 O O . LYS B 1 50 ? -8.695 -14.805 -8.023 1 97.75 50 LYS B O 1
ATOM 1007 N N . THR B 1 51 ? -7.113 -15.609 -9.414 1 97.38 51 THR B N 1
ATOM 1008 C CA . THR B 1 51 ? -7.926 -16.781 -9.727 1 97.38 51 THR B CA 1
ATOM 1009 C C . THR B 1 51 ? -7.977 -17.734 -8.539 1 97.38 51 THR B C 1
ATOM 1011 O O . THR B 1 51 ? -8.836 -18.625 -8.484 1 97.38 51 THR B O 1
ATOM 1014 N N . ALA B 1 52 ? -7.07 -17.578 -7.621 1 96.81 52 ALA B N 1
ATOM 1015 C CA . ALA B 1 52 ? -7.074 -18.406 -6.414 1 96.81 52 ALA B CA 1
ATOM 1016 C C . ALA B 1 52 ? -7.883 -17.734 -5.301 1 96.81 52 ALA B C 1
ATOM 1018 O O . ALA B 1 52 ? -7.934 -18.25 -4.176 1 96.81 52 ALA B O 1
ATOM 1019 N N . GLY B 1 53 ? -8.453 -16.516 -5.547 1 96 53 GLY B N 1
ATOM 1020 C CA . GLY B 1 53 ? -9.359 -15.883 -4.605 1 96 53 GLY B CA 1
ATOM 1021 C C . GLY B 1 53 ? -8.711 -14.781 -3.799 1 96 53 GLY B C 1
ATOM 1022 O O . GLY B 1 53 ? -9.289 -14.289 -2.828 1 96 53 GLY B O 1
ATOM 1023 N N . TRP B 1 54 ? -7.535 -14.422 -4.109 1 96.94 54 TRP B N 1
ATOM 1024 C CA . TRP B 1 54 ? -6.891 -13.305 -3.432 1 96.94 54 TRP B CA 1
ATOM 1025 C C . TRP B 1 54 ? -7.395 -11.977 -3.98 1 96.94 54 TRP B C 1
ATOM 1027 O O . TRP B 1 54 ? -7.707 -11.859 -5.168 1 96.94 54 TRP B O 1
ATOM 1037 N N . GLU B 1 55 ? -7.426 -10.992 -3.141 1 96.88 55 GLU B N 1
ATOM 1038 C CA . GLU B 1 55 ? -7.898 -9.664 -3.508 1 96.88 55 GLU B CA 1
ATOM 1039 C C . GLU B 1 55 ? -6.75 -8.656 -3.555 1 96.88 55 GLU B C 1
ATOM 1041 O O . GLU B 1 55 ? -5.926 -8.609 -2.639 1 96.88 55 GLU B O 1
ATOM 1046 N N . GLN B 1 56 ? -6.738 -7.957 -4.594 1 96 56 GLN B N 1
ATOM 1047 C CA . GLN B 1 56 ? -5.793 -6.855 -4.746 1 96 56 GLN B CA 1
ATOM 1048 C C . GLN B 1 56 ? -6.355 -5.562 -4.156 1 96 56 GLN B C 1
ATOM 1050 O O . GLN B 1 56 ? -7.477 -5.164 -4.477 1 96 56 GLN B O 1
ATOM 1055 N N . THR B 1 57 ? -5.594 -4.98 -3.307 1 94.25 57 THR B N 1
ATOM 1056 C CA . THR B 1 57 ? -5.973 -3.674 -2.777 1 94.25 57 THR B CA 1
ATOM 1057 C C . THR B 1 57 ? -4.855 -2.656 -3 1 94.25 57 THR B C 1
ATOM 1059 O O . THR B 1 57 ? -3.717 -3.031 -3.281 1 94.25 57 THR B O 1
ATOM 1062 N N . GLN B 1 58 ? -5.25 -1.472 -3.092 1 93.06 58 GLN B N 1
ATOM 1063 C CA . GLN B 1 58 ? -4.301 -0.365 -3.16 1 93.06 58 GLN B CA 1
ATOM 1064 C C . GLN B 1 58 ? -4.234 0.385 -1.833 1 93.06 58 GLN B C 1
ATOM 1066 O O . GLN B 1 58 ? -5.238 0.938 -1.375 1 93.06 58 GLN B O 1
ATOM 1071 N N . GLU B 1 59 ? -3.025 0.339 -1.335 1 93.19 59 GLU B N 1
ATOM 1072 C CA . GLU B 1 59 ? -2.881 1.032 -0.059 1 93.19 59 GLU B CA 1
ATOM 1073 C C . GLU B 1 59 ? -2.111 2.34 -0.224 1 93.1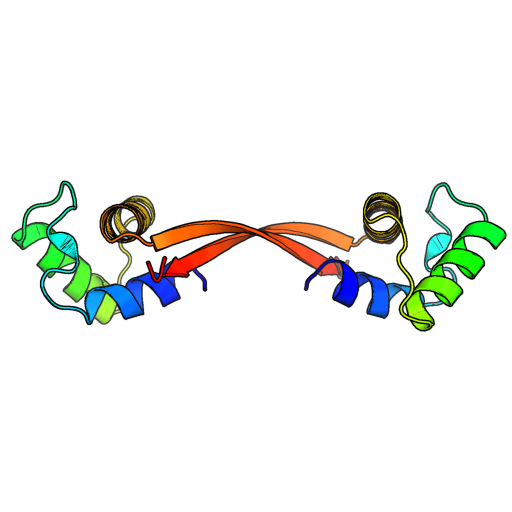9 59 GLU B C 1
ATOM 1075 O O . GLU B 1 59 ? -1.055 2.367 -0.859 1 93.19 59 GLU B O 1
ATOM 1080 N N . GLU B 1 60 ? -2.705 3.355 0.305 1 94.69 60 GLU B N 1
ATOM 1081 C CA . GLU B 1 60 ? -2.037 4.656 0.326 1 94.69 60 GLU B CA 1
ATOM 1082 C C . GLU B 1 60 ? -0.855 4.652 1.291 1 94.69 60 GLU B C 1
ATOM 1084 O O . GLU B 1 60 ? -0.998 4.277 2.455 1 94.69 60 GLU B O 1
ATOM 1089 N N . GLN B 1 61 ? 0.268 5.047 0.726 1 95.44 61 GLN B N 1
ATOM 1090 C CA . GLN B 1 61 ? 1.482 5.156 1.526 1 95.44 61 GLN B CA 1
ATOM 1091 C C . GLN B 1 61 ? 2.123 6.535 1.368 1 95.44 61 GLN B C 1
ATOM 1093 O O . GLN B 1 61 ? 1.959 7.188 0.334 1 95.44 61 GLN B O 1
ATOM 1098 N N . TRP B 1 62 ? 2.828 6.902 2.418 1 96.75 62 TRP B N 1
ATOM 1099 C CA . TRP B 1 62 ? 3.51 8.195 2.426 1 96.75 62 TRP B CA 1
ATOM 1100 C C . TRP B 1 62 ? 4.984 8.031 2.773 1 96.75 62 TRP B C 1
ATOM 1102 O O . TRP B 1 62 ? 5.336 7.242 3.654 1 96.75 62 TRP B O 1
ATOM 1112 N N . GLU B 1 63 ? 5.766 8.719 2.01 1 94.88 63 GLU B N 1
ATOM 1113 C CA . GLU B 1 63 ? 7.203 8.727 2.26 1 94.88 63 GLU B CA 1
ATOM 1114 C C . GLU B 1 63 ? 7.746 10.156 2.279 1 94.88 63 GLU B C 1
ATOM 1116 O O . GLU B 1 63 ? 7.281 11.016 1.526 1 94.88 63 GLU B O 1
ATOM 1121 N N . LYS B 1 64 ? 8.656 10.375 3.287 1 88.75 64 LYS B N 1
ATOM 1122 C CA . LYS B 1 64 ? 9.281 11.695 3.328 1 88.75 64 LYS B CA 1
ATOM 1123 C C . LYS B 1 64 ? 10.234 11.891 2.154 1 88.75 64 LYS B C 1
ATOM 1125 O O . LYS B 1 64 ? 11.062 11.023 1.871 1 88.75 64 LYS B O 1
ATOM 1130 N N . ASP B 1 65 ? 9.961 12.789 1.205 1 75.94 65 ASP B N 1
ATOM 1131 C CA . ASP B 1 65 ? 10.945 13.031 0.155 1 75.94 65 ASP B CA 1
ATOM 1132 C C . ASP B 1 65 ? 12.281 13.484 0.747 1 75.94 65 ASP B C 1
ATOM 1134 O O . ASP B 1 65 ? 12.336 14.461 1.493 1 75.94 65 ASP B O 1
ATOM 1138 N N . GLY B 1 66 ? 13.039 12.727 1.393 1 54.91 66 GLY B N 1
ATOM 1139 C CA . GLY B 1 66 ? 14.367 13.234 1.69 1 54.91 66 GLY B CA 1
ATOM 1140 C C . GLY B 1 66 ? 14.984 14.008 0.539 1 54.91 66 GLY B C 1
ATOM 1141 O O . GLY B 1 66 ? 15.383 13.422 -0.47 1 54.91 66 GLY B O 1
ATOM 1142 N N . LYS B 1 67 ? 14.406 14.789 -0.192 1 41.59 67 LYS B N 1
ATOM 1143 C CA . LYS B 1 67 ? 15.453 15.594 -0.809 1 41.59 67 LYS B CA 1
ATOM 1144 C C . LYS B 1 67 ? 15.992 16.641 0.169 1 41.59 67 LYS B C 1
ATOM 1146 O O . LYS B 1 67 ? 15.258 17.109 1.04 1 41.59 67 LYS B O 1
#

Organism: NCBI:txid214856